Protein AF-A0A971H126-F1 (afdb_monomer_lite)

Secondary structure (DSSP, 8-state):
---HHHHHHHHHHHHHHHHHHHTT--SSPPPPTTS-EEEEEEETTT-SBPPTTS-EEEEEEETT-S--SB-GGGTS-HHHHHH-TT-------TTTSHHHHHHHS--PPS--------------------------------------TTTT--HHHHHHHHHHHHHHHHHTTS--

pLDDT: mean 75.23, std 22.09, range [29.91, 96.81]

Structure (mmCIF, N/CA/C/O backbone):
data_AF-A0A971H126-F1
#
_entry.id   AF-A0A971H126-F1
#
loop_
_atom_site.group_PDB
_atom_site.id
_atom_site.type_symbol
_atom_site.label_atom_id
_atom_site.label_alt_id
_atom_site.label_comp_id
_atom_site.label_asym_id
_atom_site.label_entity_id
_atom_site.label_seq_id
_atom_site.pdbx_PDB_ins_code
_atom_site.Cartn_x
_atom_site.Cartn_y
_atom_site.Cartn_z
_atom_site.occupancy
_atom_site.B_iso_or_equiv
_atom_site.auth_seq_id
_atom_site.auth_comp_id
_atom_site.auth_asym_id
_atom_site.auth_atom_id
_atom_site.pdbx_PDB_model_num
ATOM 1 N N . LYS A 1 1 ? -5.276 19.947 29.537 1.00 56.38 1 LYS A N 1
ATOM 2 C CA . LYS A 1 1 ? -6.437 19.275 28.896 1.00 56.38 1 LYS A CA 1
ATOM 3 C C . LYS A 1 1 ? -5.953 17.928 28.358 1.00 56.38 1 LYS A C 1
ATOM 5 O O . LYS A 1 1 ? -5.001 17.941 27.591 1.00 56.38 1 LYS A O 1
ATOM 10 N N . LYS A 1 2 ? -6.503 16.787 28.800 1.00 69.75 2 LYS A N 1
ATOM 11 C CA . LYS A 1 2 ? -6.182 15.480 28.188 1.00 69.75 2 LYS A CA 1
ATOM 12 C C . LYS A 1 2 ? -6.878 15.429 26.823 1.00 69.75 2 LYS A C 1
ATOM 14 O O . LYS A 1 2 ? -8.038 15.820 26.734 1.00 69.75 2 LYS A O 1
ATOM 19 N N . THR A 1 3 ? -6.164 15.055 25.767 1.00 83.62 3 THR A N 1
ATOM 20 C CA . THR A 1 3 ? -6.722 14.982 24.408 1.00 83.62 3 THR A CA 1
ATOM 21 C C . THR A 1 3 ? -7.767 13.867 24.324 1.00 83.62 3 THR A C 1
ATOM 23 O O . THR A 1 3 ? -7.699 12.889 25.072 1.00 83.62 3 THR A O 1
ATOM 26 N N . GLY A 1 4 ? -8.728 13.992 23.401 1.00 84.12 4 GLY A N 1
ATOM 27 C CA . GLY A 1 4 ? -9.772 12.979 23.200 1.00 84.12 4 GLY A CA 1
ATOM 28 C C . GLY A 1 4 ? -9.209 11.577 22.941 1.00 84.12 4 GLY A C 1
ATOM 29 O O . GLY A 1 4 ? -9.765 10.598 23.424 1.00 84.12 4 GLY A O 1
ATOM 30 N N . SER A 1 5 ? -8.045 11.476 22.289 1.00 86.69 5 SER A N 1
ATOM 31 C CA . SER A 1 5 ? -7.354 10.203 22.058 1.00 86.69 5 SER A CA 1
ATOM 32 C C . SER A 1 5 ? -6.887 9.524 23.350 1.00 86.69 5 SER A C 1
ATOM 34 O O . SER A 1 5 ? -7.097 8.327 23.513 1.00 86.69 5 SER A O 1
ATOM 36 N N . ILE A 1 6 ? -6.311 10.267 24.299 1.00 91.31 6 ILE A N 1
ATOM 37 C CA . ILE A 1 6 ? -5.794 9.701 25.557 1.00 91.31 6 ILE A CA 1
ATOM 38 C C . ILE A 1 6 ? -6.938 9.193 26.445 1.00 91.31 6 ILE A C 1
ATOM 40 O O . ILE A 1 6 ? -6.786 8.180 27.124 1.00 91.31 6 ILE A O 1
ATOM 44 N N . ALA A 1 7 ? -8.079 9.887 26.445 1.00 89.75 7 ALA A N 1
ATOM 45 C CA . ALA A 1 7 ? -9.235 9.505 27.253 1.00 89.75 7 ALA A CA 1
ATOM 46 C C . ALA A 1 7 ? -10.067 8.375 26.618 1.00 89.75 7 ALA A C 1
ATOM 48 O O . ALA A 1 7 ? -10.481 7.459 27.325 1.00 89.75 7 ALA A O 1
ATOM 49 N N . ALA A 1 8 ? -10.300 8.410 25.301 1.00 92.69 8 ALA A N 1
ATOM 50 C CA . ALA A 1 8 ? -11.203 7.473 24.628 1.00 92.69 8 ALA A CA 1
ATOM 51 C C . ALA A 1 8 ? -10.549 6.131 24.265 1.00 92.69 8 ALA A C 1
ATOM 53 O O . ALA A 1 8 ? -11.215 5.097 24.308 1.00 92.69 8 ALA A O 1
ATOM 54 N N . LEU A 1 9 ? -9.250 6.111 23.940 1.00 95.50 9 LEU A N 1
ATOM 55 C CA . LEU A 1 9 ? -8.552 4.893 23.519 1.00 95.50 9 LEU A CA 1
ATOM 56 C C . LEU A 1 9 ? -8.648 3.722 24.522 1.00 95.50 9 LEU A C 1
ATOM 58 O O . LEU A 1 9 ? -8.920 2.607 24.070 1.00 95.50 9 LEU A O 1
ATOM 62 N N . PRO A 1 10 ? -8.466 3.904 25.850 1.00 94.88 10 PRO A N 1
ATOM 63 C CA . PRO A 1 10 ? -8.586 2.787 26.789 1.00 94.88 10 PRO A CA 1
ATOM 64 C C . PRO A 1 10 ? -10.014 2.228 26.866 1.00 94.88 10 PRO A C 1
ATOM 66 O O . PRO A 1 10 ? -10.176 1.010 26.935 1.00 94.88 10 PRO A O 1
ATOM 69 N N . VAL A 1 11 ? -11.032 3.093 26.798 1.00 94.94 11 VAL A N 1
ATOM 70 C CA . VAL A 1 11 ? -12.452 2.694 26.814 1.00 94.94 11 VAL A CA 1
ATOM 71 C C . VAL A 1 11 ? -12.824 1.953 25.528 1.00 94.94 11 VAL A C 1
ATOM 73 O O . VAL A 1 11 ? -13.471 0.912 25.567 1.00 94.94 11 VAL A O 1
ATOM 76 N N . TRP A 1 12 ? -12.365 2.440 24.375 1.00 95.44 12 TRP A N 1
ATOM 77 C CA . TRP A 1 12 ? -12.592 1.769 23.096 1.00 95.44 12 TRP A CA 1
ATOM 78 C C . TRP A 1 12 ? -11.901 0.404 23.040 1.00 95.44 12 TRP A C 1
ATOM 80 O O . TRP A 1 12 ? -12.500 -0.589 22.626 1.00 95.44 12 TRP A O 1
ATOM 90 N N . LYS A 1 13 ? -10.650 0.324 23.512 1.00 95.81 13 LYS A N 1
ATOM 91 C CA . LYS A 1 13 ? -9.897 -0.932 23.553 1.00 95.81 13 LYS A CA 1
ATOM 92 C C . LYS A 1 13 ? -10.614 -1.982 24.398 1.00 95.81 13 LYS A C 1
ATOM 94 O O . LYS A 1 13 ? -10.688 -3.127 23.953 1.00 95.81 13 LYS A O 1
ATOM 99 N N . SER A 1 14 ? -11.119 -1.631 25.585 1.00 96.50 14 SER A N 1
ATOM 100 C CA . SER A 1 14 ? -11.819 -2.591 26.450 1.00 96.50 14 SER A CA 1
ATOM 101 C C . SER A 1 14 ? -13.101 -3.105 25.795 1.00 96.50 14 SER A C 1
ATOM 103 O O . SER A 1 14 ? -13.310 -4.316 25.755 1.00 96.50 14 SER A O 1
ATOM 105 N N . PHE A 1 15 ? -13.888 -2.209 25.197 1.00 96.38 15 PHE A N 1
ATOM 106 C CA . PHE A 1 15 ? -15.111 -2.547 24.475 1.00 96.38 15 PHE A CA 1
ATOM 107 C C . PHE A 1 15 ? -14.858 -3.487 23.289 1.00 96.38 15 PHE A C 1
ATOM 109 O O . PHE A 1 15 ? -15.424 -4.577 23.236 1.00 96.38 15 PHE A O 1
ATOM 116 N N . VAL A 1 16 ? -13.966 -3.113 22.365 1.00 95.69 16 VAL A N 1
ATOM 117 C CA . VAL A 1 16 ? -13.677 -3.928 21.172 1.00 95.69 16 VAL A CA 1
ATOM 118 C C . VAL A 1 16 ? -13.045 -5.263 21.562 1.00 95.69 16 VAL A C 1
ATOM 120 O O . VAL A 1 16 ? -13.405 -6.295 21.005 1.00 95.69 16 VAL A O 1
ATOM 123 N N . SER A 1 17 ? -12.147 -5.279 22.553 1.00 95.00 17 SER A N 1
ATOM 124 C CA . SER A 1 17 ? -11.530 -6.529 23.022 1.00 95.00 17 SER A CA 1
ATOM 125 C C . SER A 1 17 ? -12.554 -7.488 23.628 1.00 95.00 17 SER A C 1
ATOM 127 O O . SER A 1 17 ? -12.422 -8.699 23.460 1.00 95.00 17 SER A O 1
ATOM 129 N N . TYR A 1 18 ? -13.554 -6.963 24.339 1.00 95.50 18 TYR A N 1
ATOM 130 C CA . TYR A 1 18 ? -14.666 -7.759 24.850 1.00 95.50 18 TYR A CA 1
ATOM 131 C C . TYR A 1 18 ? -15.531 -8.287 23.697 1.00 95.50 18 TYR A C 1
ATOM 133 O O . TYR A 1 18 ? -15.731 -9.494 23.587 1.00 95.50 18 TYR A O 1
ATOM 141 N N . ALA A 1 19 ? -15.937 -7.413 22.771 1.00 94.88 19 ALA A N 1
ATOM 142 C CA . ALA A 1 19 ? -16.765 -7.781 21.624 1.00 94.88 19 ALA A CA 1
ATOM 143 C C . ALA A 1 19 ? -16.119 -8.859 20.736 1.00 94.88 19 ALA A C 1
ATO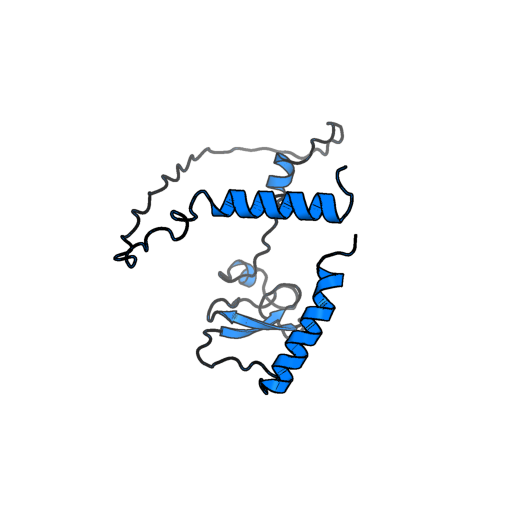M 145 O O . ALA A 1 19 ? -16.776 -9.833 20.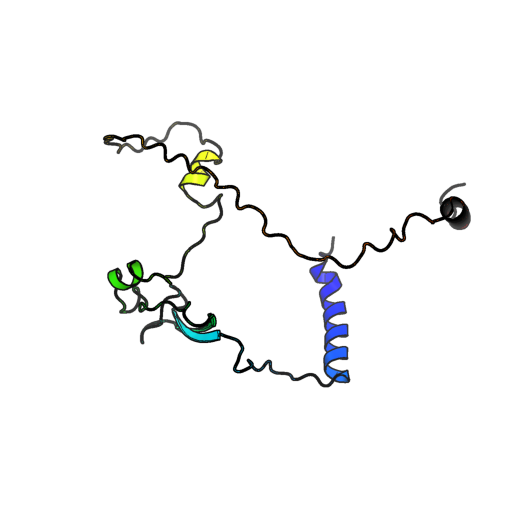382 1.00 94.88 19 ALA A O 1
ATOM 146 N N . VAL A 1 20 ? -14.826 -8.735 20.415 1.00 94.44 20 VAL A N 1
ATOM 147 C CA . VAL A 1 20 ? -14.096 -9.717 19.590 1.00 94.44 20 VAL A CA 1
ATOM 148 C C . VAL A 1 20 ? -14.066 -11.100 20.251 1.00 94.44 20 VAL A C 1
ATOM 150 O O . VAL A 1 20 ? -14.180 -12.106 19.550 1.00 94.44 20 VAL A O 1
ATOM 153 N N . LYS A 1 21 ? -13.941 -11.162 21.586 1.00 93.19 21 LYS A N 1
ATOM 154 C CA . LYS A 1 21 ? -13.942 -12.423 22.345 1.00 93.19 21 LYS A CA 1
ATOM 155 C C . LYS A 1 21 ? -15.317 -13.084 22.357 1.00 93.19 21 LYS A C 1
ATOM 157 O O . LYS A 1 21 ? -15.408 -14.268 22.048 1.00 93.19 21 LYS A O 1
ATOM 162 N N . GLU A 1 22 ? -16.362 -12.327 22.683 1.00 96.19 22 GLU A N 1
ATOM 163 C CA . GLU A 1 22 ? -17.731 -12.854 22.771 1.00 96.19 22 GLU A CA 1
ATOM 164 C C . GLU A 1 22 ? -18.269 -13.289 21.401 1.00 96.19 22 GLU A C 1
ATOM 166 O O . GLU A 1 22 ? -18.860 -14.358 21.265 1.00 96.19 22 GLU A O 1
ATOM 171 N N . LEU A 1 23 ? -18.000 -12.499 20.357 1.00 93.56 23 LEU A N 1
ATOM 172 C CA . LEU A 1 23 ? -18.479 -12.758 18.995 1.00 93.56 23 LEU A CA 1
ATOM 173 C C . LEU A 1 23 ? -17.602 -13.749 18.212 1.00 93.56 23 LEU A C 1
ATOM 175 O O . LEU A 1 23 ? -17.942 -14.082 17.079 1.00 93.56 23 LEU A O 1
ATOM 179 N N . LYS A 1 24 ? -16.482 -14.215 18.789 1.00 92.69 24 LYS A N 1
ATOM 180 C CA . LYS A 1 24 ? -15.528 -15.156 18.166 1.00 92.69 24 LYS A CA 1
ATOM 181 C C . LYS A 1 24 ? -15.142 -14.750 16.737 1.00 92.69 24 LYS A C 1
ATOM 183 O O . LYS A 1 24 ? -15.125 -15.573 15.822 1.00 92.69 24 LYS A O 1
ATOM 188 N N . LEU A 1 25 ? -14.863 -13.461 16.549 1.00 89.50 25 LEU A N 1
ATOM 189 C CA . LEU A 1 25 ? -14.549 -12.913 15.232 1.00 89.50 25 LEU A CA 1
ATOM 190 C C . LEU A 1 25 ? -13.205 -13.455 14.717 1.00 89.50 25 LEU A C 1
ATOM 192 O O . LEU A 1 25 ? -12.298 -13.715 15.516 1.00 89.50 25 LEU A O 1
ATOM 196 N N . PRO A 1 26 ? -13.047 -13.609 13.390 1.00 88.81 26 PRO A N 1
ATOM 197 C CA . PRO A 1 26 ? -11.786 -14.038 12.808 1.00 88.81 26 PRO A CA 1
ATOM 198 C C . PRO A 1 26 ? -10.672 -13.037 13.133 1.00 88.81 26 PRO A C 1
ATOM 200 O O . PRO A 1 26 ? -10.853 -11.822 13.082 1.00 88.81 26 PRO A O 1
ATOM 203 N N . THR A 1 27 ? -9.492 -13.563 13.457 1.00 86.81 27 THR A N 1
ATOM 204 C CA . THR A 1 27 ? -8.302 -12.764 13.789 1.00 86.81 27 THR A CA 1
ATOM 205 C C . THR A 1 27 ? -7.569 -12.246 12.558 1.00 86.81 27 THR A C 1
ATOM 207 O O . THR A 1 27 ? -6.701 -11.383 12.673 1.00 86.81 27 THR A O 1
ATOM 210 N N . THR A 1 28 ? -7.903 -12.778 11.383 1.00 88.31 28 THR A N 1
ATOM 211 C CA . THR A 1 28 ? -7.300 -12.402 10.109 1.00 88.31 28 THR A CA 1
ATOM 212 C C . THR A 1 28 ? -8.383 -11.953 9.149 1.00 88.31 28 THR A C 1
ATOM 214 O O . THR A 1 28 ? -9.460 -12.540 9.065 1.00 88.31 28 THR A O 1
ATOM 217 N N . PHE A 1 29 ? -8.087 -10.876 8.434 1.00 88.38 29 PHE A N 1
ATOM 218 C CA . PHE A 1 29 ? -8.910 -10.423 7.332 1.00 88.38 29 PHE A CA 1
ATOM 219 C C . PHE A 1 29 ? -8.443 -11.130 6.060 1.00 88.38 29 PHE A C 1
ATOM 221 O O . PHE A 1 29 ? -7.288 -10.986 5.656 1.00 88.38 29 PHE A O 1
ATOM 228 N N . THR A 1 30 ? -9.330 -11.906 5.445 1.00 88.12 30 THR A N 1
ATOM 229 C CA . THR A 1 30 ? -9.086 -12.553 4.154 1.00 88.12 30 THR A CA 1
ATOM 230 C C . THR A 1 30 ? -9.686 -11.707 3.043 1.00 88.12 30 THR A C 1
ATOM 232 O O . THR A 1 30 ? -10.866 -11.364 3.102 1.00 88.12 30 THR A O 1
ATOM 235 N N . LEU A 1 31 ? -8.889 -11.392 2.022 1.00 85.62 31 LEU A N 1
ATOM 236 C CA . LEU A 1 31 ? -9.385 -10.689 0.843 1.00 85.62 31 LEU A CA 1
ATOM 237 C C . LEU A 1 31 ? -10.322 -11.609 0.056 1.00 85.62 31 LEU A C 1
ATOM 239 O O . LEU A 1 31 ? -9.915 -12.727 -0.274 1.00 85.62 31 LEU A O 1
ATOM 243 N N . PRO A 1 32 ? -11.551 -11.168 -0.247 1.00 88.00 32 PRO A N 1
ATOM 244 C CA . PRO A 1 32 ? -12.436 -11.951 -1.085 1.00 88.00 32 PRO A CA 1
ATOM 245 C C . PRO A 1 32 ? -11.920 -11.936 -2.542 1.00 88.00 32 PRO A C 1
ATOM 247 O O . PRO A 1 32 ? -11.278 -10.969 -2.962 1.00 88.00 32 PRO A O 1
ATOM 250 N N . PRO A 1 33 ? -12.132 -13.016 -3.315 1.00 82.31 33 PRO A N 1
ATOM 251 C CA . PRO A 1 33 ? -11.547 -13.169 -4.653 1.00 82.31 33 PRO A CA 1
ATOM 252 C C . PRO A 1 33 ? -12.094 -12.162 -5.678 1.00 82.31 33 PRO A C 1
ATOM 254 O O . PRO A 1 33 ? -11.450 -11.893 -6.687 1.00 82.31 33 PRO A O 1
ATOM 257 N N . ASP A 1 34 ? -13.262 -11.588 -5.411 1.00 87.25 34 ASP A N 1
ATOM 258 C CA . ASP A 1 34 ? -13.957 -10.570 -6.199 1.00 87.25 34 ASP A CA 1
ATOM 259 C C . ASP A 1 34 ? -13.674 -9.136 -5.717 1.00 87.25 34 ASP A C 1
ATOM 261 O O . ASP A 1 34 ? -14.316 -8.191 -6.170 1.00 87.25 34 ASP A O 1
ATOM 265 N N . ALA A 1 35 ? -12.682 -8.938 -4.839 1.00 87.38 35 ALA A N 1
ATOM 266 C CA . ALA A 1 35 ? -12.329 -7.623 -4.298 1.00 87.38 35 ALA A CA 1
ATOM 267 C C . ALA A 1 35 ? -11.841 -6.606 -5.350 1.00 87.38 35 ALA A C 1
ATOM 269 O O . ALA A 1 35 ? -11.654 -5.438 -5.014 1.00 87.38 35 ALA A O 1
ATOM 270 N N . GLY A 1 36 ? -11.594 -7.027 -6.597 1.00 91.12 36 GLY A N 1
ATOM 271 C CA . GLY A 1 36 ? -11.142 -6.139 -7.673 1.00 91.12 36 GLY A CA 1
ATOM 272 C C . GLY A 1 36 ? -9.771 -5.510 -7.410 1.00 91.12 36 GLY A C 1
ATOM 273 O O . GLY A 1 36 ? -9.471 -4.439 -7.938 1.00 91.12 36 GLY A O 1
ATOM 274 N N . VAL A 1 37 ? -8.944 -6.159 -6.585 1.00 93.81 37 VAL A N 1
ATOM 275 C CA . VAL A 1 37 ? -7.592 -5.710 -6.239 1.00 93.81 37 VAL A CA 1
ATOM 276 C C . VAL A 1 37 ? -6.543 -6.735 -6.648 1.00 93.81 37 VAL A C 1
ATOM 278 O O . VAL A 1 37 ? -6.776 -7.941 -6.606 1.00 93.81 37 VAL A O 1
ATOM 281 N N . GLU A 1 38 ? -5.361 -6.248 -6.997 1.00 92.50 38 GLU A N 1
ATOM 282 C CA . GLU A 1 38 ? -4.178 -7.040 -7.301 1.00 92.50 38 GLU A CA 1
ATOM 283 C C . GLU A 1 38 ? -3.055 -6.759 -6.297 1.00 92.50 38 GLU A C 1
ATOM 285 O O . GLU A 1 38 ? -2.861 -5.631 -5.837 1.00 92.50 38 GLU A O 1
ATOM 290 N N . SER A 1 39 ? -2.303 -7.802 -5.941 1.00 92.94 39 SER A N 1
ATOM 291 C CA . SER A 1 39 ? -1.123 -7.677 -5.087 1.00 92.94 39 SER A CA 1
ATOM 292 C C . SER A 1 39 ? 0.108 -7.372 -5.932 1.00 92.94 39 SER A C 1
ATOM 294 O O . SER A 1 39 ? 0.537 -8.209 -6.729 1.00 92.94 39 SER A O 1
ATOM 296 N N . VAL A 1 40 ? 0.712 -6.208 -5.719 1.00 95.38 40 VAL A N 1
ATOM 297 C CA . VAL A 1 40 ? 1.828 -5.720 -6.533 1.00 95.38 40 VAL A CA 1
ATOM 298 C C . VAL A 1 40 ? 3.029 -5.415 -5.655 1.00 95.38 40 VAL A C 1
ATOM 300 O O . VAL A 1 40 ? 2.918 -4.804 -4.589 1.00 95.38 40 VAL A O 1
ATOM 303 N N . ARG A 1 41 ? 4.208 -5.846 -6.111 1.00 96.75 41 ARG A N 1
ATOM 304 C CA . ARG A 1 41 ? 5.479 -5.588 -5.435 1.00 96.75 41 ARG A CA 1
ATOM 305 C C . ARG A 1 41 ? 6.071 -4.270 -5.934 1.00 96.75 41 ARG A C 1
ATOM 307 O O . ARG A 1 41 ? 6.601 -4.199 -7.041 1.00 96.75 41 ARG A O 1
ATOM 314 N N . VAL A 1 42 ? 6.025 -3.244 -5.094 1.00 96.50 42 VAL A N 1
ATOM 315 C CA . VAL A 1 42 ? 6.449 -1.876 -5.422 1.00 96.50 42 VAL A CA 1
ATOM 316 C C . VAL A 1 42 ? 7.693 -1.453 -4.647 1.00 96.50 42 VAL A C 1
ATOM 318 O O . VAL A 1 42 ? 7.999 -1.974 -3.570 1.00 96.50 42 VAL A O 1
ATOM 321 N N . CYS A 1 43 ? 8.444 -0.501 -5.191 1.00 96.44 43 CYS A N 1
ATOM 322 C CA . CYS A 1 43 ? 9.571 0.121 -4.509 1.00 96.44 43 CYS A CA 1
ATOM 323 C C . CYS A 1 43 ? 9.062 1.080 -3.427 1.00 96.44 43 CYS A C 1
ATOM 325 O O . CYS A 1 43 ? 8.313 2.007 -3.725 1.00 96.44 43 CYS A O 1
ATOM 327 N N . LYS A 1 44 ? 9.537 0.934 -2.184 1.00 95.00 44 LYS A N 1
ATOM 328 C CA . LYS A 1 44 ? 9.139 1.799 -1.056 1.00 95.00 44 LYS A CA 1
ATOM 329 C C . LYS A 1 44 ? 9.440 3.283 -1.275 1.00 95.00 44 LYS A C 1
ATOM 331 O O . LYS A 1 44 ? 8.806 4.123 -0.653 1.00 95.00 44 LYS A O 1
ATOM 336 N N . LYS A 1 45 ? 10.442 3.595 -2.103 1.00 93.38 45 LYS A N 1
ATOM 337 C CA . LYS A 1 45 ? 10.885 4.974 -2.340 1.00 93.38 45 LYS A CA 1
ATOM 338 C C . LYS A 1 45 ? 10.131 5.651 -3.477 1.00 93.38 45 LYS A C 1
ATOM 340 O O . LYS A 1 45 ? 9.846 6.834 -3.381 1.00 93.38 45 LYS A O 1
ATOM 345 N N . THR A 1 46 ? 9.862 4.920 -4.556 1.00 93.44 46 THR A N 1
ATOM 346 C CA . THR A 1 46 ? 9.362 5.515 -5.802 1.00 93.44 46 THR A CA 1
ATOM 347 C C . THR A 1 46 ? 7.932 5.120 -6.136 1.00 93.44 46 THR A C 1
ATOM 349 O O . THR A 1 46 ? 7.340 5.776 -6.975 1.00 93.44 46 THR A O 1
ATOM 352 N N . GLY A 1 47 ? 7.378 4.061 -5.539 1.00 93.75 47 GLY A N 1
ATOM 353 C CA . GLY A 1 47 ? 6.027 3.567 -5.834 1.00 93.75 47 GLY A CA 1
ATOM 354 C C . GLY A 1 47 ? 5.890 2.750 -7.127 1.00 93.75 47 GLY A C 1
ATOM 355 O O . GLY A 1 47 ? 4.883 2.077 -7.301 1.00 93.75 47 GLY A O 1
ATOM 356 N N . PHE A 1 48 ? 6.901 2.744 -8.002 1.00 96.06 48 PHE A N 1
ATOM 357 C CA . PHE A 1 48 ? 6.940 1.916 -9.217 1.00 96.06 48 PHE A CA 1
ATOM 358 C C . PHE A 1 48 ? 7.181 0.432 -8.908 1.00 96.06 48 PHE A C 1
ATOM 360 O O . PHE A 1 48 ? 7.600 0.085 -7.797 1.00 96.06 48 PHE A O 1
ATOM 367 N N . ILE A 1 49 ? 7.014 -0.443 -9.907 1.00 96.44 49 ILE A N 1
ATOM 368 C CA . ILE A 1 49 ? 7.301 -1.879 -9.778 1.00 96.44 49 ILE A CA 1
ATOM 369 C C . ILE A 1 49 ? 8.741 -2.096 -9.308 1.00 96.44 49 ILE A C 1
ATOM 371 O O . ILE A 1 49 ? 9.700 -1.549 -9.862 1.00 96.44 49 ILE A O 1
ATOM 375 N N . ALA A 1 50 ? 8.905 -2.888 -8.251 1.00 96.81 50 ALA A N 1
ATOM 376 C CA . ALA A 1 50 ? 10.208 -3.137 -7.656 1.00 96.81 50 ALA A CA 1
ATOM 377 C C . ALA A 1 50 ? 11.085 -4.004 -8.572 1.00 96.81 50 ALA A C 1
ATOM 379 O O . ALA A 1 50 ? 10.711 -5.114 -8.944 1.00 96.81 50 ALA A O 1
ATOM 380 N N . SER A 1 51 ? 12.295 -3.529 -8.860 1.00 93.19 51 SER A N 1
ATOM 381 C CA . SER A 1 51 ? 13.379 -4.356 -9.397 1.00 93.19 51 SER A CA 1
ATOM 382 C C . SER A 1 51 ? 14.023 -5.216 -8.297 1.00 93.19 51 SER A C 1
ATOM 384 O O . SER A 1 51 ? 13.732 -5.064 -7.108 1.00 93.19 51 SER A O 1
ATOM 386 N N . THR A 1 52 ? 14.941 -6.106 -8.678 1.00 90.44 52 THR A N 1
ATOM 387 C CA . THR A 1 52 ? 15.654 -7.008 -7.753 1.00 90.44 52 THR A CA 1
ATOM 388 C C . THR A 1 52 ? 16.459 -6.276 -6.677 1.00 90.44 52 THR A C 1
ATOM 390 O O . THR A 1 52 ? 16.565 -6.773 -5.559 1.00 90.44 52 THR A O 1
ATOM 393 N N . SER A 1 53 ? 16.979 -5.086 -6.979 1.00 89.75 53 SER A N 1
ATOM 394 C CA . SER A 1 53 ? 17.759 -4.247 -6.061 1.00 89.75 53 SER A CA 1
ATOM 395 C C . SER A 1 53 ? 16.915 -3.227 -5.282 1.00 89.75 53 SER A C 1
ATOM 397 O O . SER A 1 53 ? 17.458 -2.457 -4.489 1.00 89.75 53 SER A O 1
ATOM 399 N N . CYS A 1 54 ? 15.588 -3.199 -5.466 1.00 94.06 54 CYS A N 1
ATOM 400 C CA . CYS A 1 54 ? 14.723 -2.278 -4.732 1.00 94.06 54 CYS A CA 1
ATOM 401 C C . CYS A 1 54 ? 14.492 -2.714 -3.278 1.00 94.06 54 CYS A C 1
ATOM 403 O O . CYS A 1 54 ? 14.179 -3.882 -3.023 1.00 94.06 54 CYS A O 1
ATOM 405 N N . PRO A 1 55 ? 14.422 -1.756 -2.333 1.00 94.94 55 PRO A N 1
ATOM 406 C CA . PRO A 1 55 ? 13.701 -1.980 -1.089 1.00 94.94 55 PRO A CA 1
ATOM 407 C C . PRO A 1 55 ? 12.204 -2.099 -1.406 1.00 94.94 55 PRO A C 1
ATOM 409 O O . PRO A 1 55 ? 11.509 -1.101 -1.608 1.00 94.94 55 PRO A O 1
ATOM 412 N N . ALA A 1 56 ? 11.721 -3.334 -1.507 1.00 96.06 56 ALA A N 1
ATOM 413 C CA . ALA A 1 56 ? 10.379 -3.633 -1.982 1.00 96.06 56 ALA A CA 1
ATOM 414 C C . ALA A 1 56 ? 9.356 -3.782 -0.847 1.00 96.06 56 ALA A C 1
ATOM 416 O O . ALA A 1 56 ? 9.695 -4.167 0.275 1.00 96.06 56 ALA A O 1
ATOM 417 N N . THR A 1 57 ? 8.093 -3.515 -1.157 1.00 96.31 57 THR A N 1
ATOM 418 C CA . THR A 1 57 ? 6.935 -3.839 -0.321 1.00 96.31 57 THR A CA 1
ATOM 419 C C . THR A 1 57 ? 5.792 -4.320 -1.203 1.00 96.31 57 THR A C 1
ATOM 421 O O . THR A 1 57 ? 5.703 -3.922 -2.362 1.00 96.31 57 THR A O 1
ATOM 424 N N . THR A 1 58 ? 4.929 -5.178 -0.671 1.00 96.06 58 THR A N 1
ATOM 425 C CA . THR A 1 58 ? 3.714 -5.602 -1.372 1.00 96.06 58 THR A CA 1
ATOM 426 C C . THR A 1 58 ? 2.568 -4.699 -0.948 1.00 96.06 58 THR A C 1
ATOM 428 O O . THR A 1 58 ? 2.367 -4.493 0.250 1.00 96.06 58 THR A O 1
ATOM 431 N N . ILE A 1 59 ? 1.844 -4.153 -1.917 1.00 94.44 59 ILE A N 1
ATOM 432 C CA . ILE A 1 59 ? 0.622 -3.376 -1.696 1.00 94.44 59 ILE A CA 1
ATOM 433 C C . ILE A 1 59 ? -0.516 -3.958 -2.526 1.00 94.44 59 ILE A C 1
ATOM 435 O O . ILE A 1 59 ? -0.281 -4.692 -3.484 1.00 94.44 59 ILE A O 1
ATOM 439 N N . LEU A 1 60 ? -1.744 -3.632 -2.136 1.00 94.31 60 LEU A N 1
ATOM 440 C CA . LEU A 1 60 ? -2.941 -3.952 -2.900 1.00 94.31 60 LEU A CA 1
ATOM 441 C C . LEU A 1 60 ? -3.354 -2.707 -3.672 1.00 94.31 60 LEU A C 1
ATOM 443 O O . LEU A 1 60 ? -3.489 -1.635 -3.078 1.00 94.31 60 LEU A O 1
ATOM 447 N N . LEU A 1 61 ? -3.534 -2.854 -4.976 1.00 93.50 61 LEU A N 1
ATOM 448 C CA . LEU A 1 61 ? -3.999 -1.796 -5.866 1.00 93.50 61 LEU A CA 1
ATOM 449 C C . LEU A 1 61 ? -5.262 -2.267 -6.583 1.00 93.50 61 LEU A C 1
ATOM 451 O O . LEU A 1 61 ? -5.415 -3.471 -6.781 1.00 93.50 61 LEU A O 1
ATOM 455 N N . PRO A 1 62 ? -6.169 -1.364 -6.983 1.00 93.75 62 PRO A N 1
ATOM 456 C CA . PRO A 1 62 ? -7.247 -1.727 -7.891 1.00 93.75 62 PRO A CA 1
ATOM 457 C C . PRO A 1 62 ? -6.678 -2.347 -9.169 1.00 93.75 62 PRO A C 1
ATOM 459 O O . PRO A 1 62 ? -5.652 -1.887 -9.677 1.00 93.75 62 PRO A O 1
ATOM 462 N N . MET A 1 63 ? -7.337 -3.383 -9.683 1.00 91.94 63 MET A N 1
ATOM 463 C CA . MET A 1 63 ? -6.880 -4.081 -10.886 1.00 91.94 63 MET A CA 1
ATOM 464 C C . MET A 1 63 ? -6.644 -3.105 -12.044 1.00 91.94 63 MET A C 1
ATOM 466 O O . MET A 1 63 ? -7.526 -2.320 -12.396 1.00 91.94 63 MET A O 1
ATOM 470 N N . GLY A 1 64 ? -5.453 -3.162 -12.645 1.00 92.00 64 GLY A N 1
ATOM 471 C CA . GLY A 1 64 ? -5.098 -2.334 -13.799 1.00 92.00 64 GLY A CA 1
ATOM 472 C C . GLY A 1 64 ? -4.702 -0.895 -13.455 1.00 92.00 64 GLY A C 1
ATOM 473 O O . GLY A 1 64 ? -4.430 -0.116 -14.368 1.00 92.00 64 GLY A O 1
ATOM 474 N N . GLN A 1 65 ? -4.639 -0.537 -12.168 1.00 93.25 65 GLN A N 1
ATOM 475 C CA . GLN A 1 65 ? -4.073 0.738 -11.707 1.00 93.25 65 GLN A CA 1
ATOM 476 C C . GLN A 1 65 ? -2.613 0.625 -11.265 1.00 93.25 65 GLN A C 1
ATOM 478 O O . GLN A 1 65 ? -2.004 1.630 -10.899 1.00 93.25 65 GLN A O 1
ATOM 483 N N . ALA A 1 66 ? -2.028 -0.573 -11.291 1.00 94.69 66 ALA A N 1
ATOM 484 C CA . ALA A 1 66 ? -0.608 -0.719 -11.037 1.00 94.69 66 ALA A CA 1
ATOM 485 C C . ALA A 1 66 ? 0.237 0.041 -12.077 1.00 94.69 66 ALA A C 1
ATOM 487 O O . ALA A 1 66 ? -0.108 0.049 -13.266 1.00 94.69 66 ALA A O 1
ATOM 488 N N . PRO A 1 67 ? 1.366 0.642 -11.653 1.00 95.25 67 PRO A N 1
ATOM 489 C CA . PRO A 1 67 ? 2.385 1.106 -12.580 1.00 95.25 67 PRO A CA 1
ATOM 490 C C . PRO A 1 67 ? 2.868 -0.060 -13.440 1.00 95.25 67 PRO A C 1
ATOM 492 O O . PRO A 1 67 ? 3.055 -1.176 -12.951 1.00 95.25 67 PRO A O 1
ATOM 495 N N . THR A 1 68 ? 3.109 0.203 -14.713 1.00 95.38 68 THR A N 1
ATOM 496 C CA . THR A 1 68 ? 3.683 -0.778 -15.643 1.00 95.38 68 THR A CA 1
ATOM 497 C C . THR A 1 68 ? 5.206 -0.677 -15.696 1.00 95.38 68 THR A C 1
ATOM 499 O O . THR A 1 68 ? 5.896 -1.660 -15.977 1.00 95.38 68 THR A O 1
ATOM 502 N N . ALA A 1 69 ? 5.759 0.495 -15.381 1.00 95.69 69 ALA A N 1
ATOM 503 C CA . ALA A 1 69 ? 7.187 0.738 -15.409 1.00 95.69 69 ALA A CA 1
ATOM 504 C C . ALA A 1 69 ? 7.898 0.214 -14.153 1.00 95.69 69 ALA A C 1
ATOM 506 O O . ALA A 1 69 ? 7.428 0.316 -13.014 1.00 95.69 69 ALA A O 1
ATOM 507 N N . MET A 1 70 ? 9.108 -0.304 -14.366 1.00 96.06 70 MET A N 1
ATOM 508 C CA . MET A 1 70 ? 10.020 -0.665 -13.285 1.00 96.06 70 MET A CA 1
ATOM 509 C C . MET A 1 70 ? 10.640 0.575 -12.642 1.00 96.06 70 MET A C 1
ATOM 511 O O . MET A 1 70 ? 10.886 1.586 -13.299 1.00 96.06 70 MET A O 1
ATOM 515 N N . CYS A 1 71 ? 10.966 0.464 -11.355 1.00 95.81 71 CYS A N 1
ATOM 516 C CA . CYS A 1 71 ? 11.533 1.544 -10.562 1.00 95.81 71 CYS A CA 1
ATOM 517 C C . CYS A 1 71 ? 12.797 2.146 -11.205 1.00 95.81 71 CYS A C 1
ATOM 519 O O . CYS A 1 71 ? 13.841 1.484 -11.230 1.00 95.81 71 CYS A O 1
ATOM 521 N N . PRO A 1 72 ? 12.771 3.430 -11.611 1.00 94.62 72 PRO A N 1
ATOM 522 C CA . PRO A 1 72 ? 13.884 4.055 -12.324 1.00 94.62 72 PRO A CA 1
ATOM 523 C C . PRO A 1 72 ? 15.147 4.216 -11.466 1.00 94.62 72 PRO A C 1
ATOM 525 O O . PRO A 1 72 ? 16.245 4.303 -11.996 1.00 94.62 72 PRO A O 1
ATOM 528 N N . TRP A 1 73 ? 15.020 4.230 -10.135 1.00 93.62 73 TRP A N 1
ATOM 529 C CA . TRP A 1 73 ? 16.159 4.447 -9.230 1.00 93.62 73 TRP A CA 1
ATOM 530 C C . TRP A 1 73 ? 17.014 3.206 -8.973 1.00 93.62 73 TRP A C 1
ATOM 532 O O . TRP A 1 73 ? 18.117 3.326 -8.454 1.00 93.62 73 TRP A O 1
ATOM 542 N N . HIS A 1 74 ? 16.515 2.014 -9.298 1.00 94.12 74 HIS A N 1
ATOM 543 C CA . HIS A 1 74 ? 17.185 0.761 -8.943 1.00 94.12 74 HIS A CA 1
ATOM 544 C C . HIS A 1 74 ? 17.210 -0.209 -10.136 1.00 94.12 74 HIS A C 1
ATOM 546 O O . HIS A 1 74 ? 17.011 -1.407 -9.978 1.00 94.12 74 HIS A O 1
ATOM 552 N N . GLY A 1 75 ? 17.434 0.293 -11.351 1.00 87.56 75 GLY A N 1
ATOM 553 C CA . GLY A 1 75 ? 17.599 -0.550 -12.547 1.00 87.56 75 GLY A CA 1
ATOM 554 C C . GLY A 1 75 ? 16.413 -0.574 -13.513 1.00 87.56 75 GLY A C 1
ATOM 555 O O . GLY A 1 75 ? 16.437 -1.336 -14.472 1.00 87.56 75 GLY A O 1
ATOM 556 N N . GLY A 1 76 ? 15.389 0.249 -13.288 1.00 92.19 76 GLY A N 1
ATOM 557 C CA . GLY A 1 76 ? 14.387 0.584 -14.302 1.0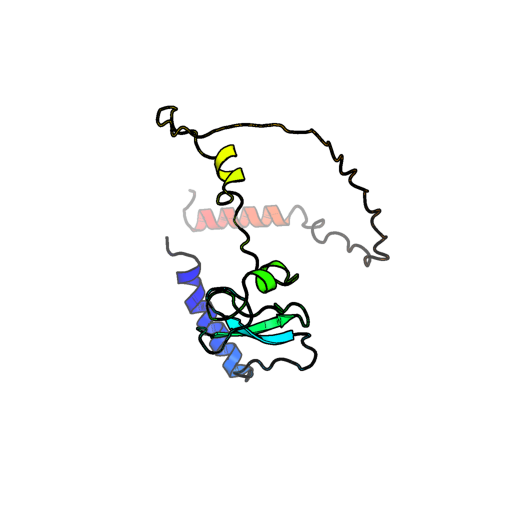0 92.19 76 GLY A CA 1
ATOM 558 C C . GLY A 1 76 ? 14.826 1.748 -15.196 1.00 92.19 76 GLY A C 1
ATOM 559 O O . GLY A 1 76 ? 15.866 2.368 -14.981 1.00 92.19 76 GLY A O 1
ATOM 560 N N . SER A 1 77 ? 13.997 2.080 -16.188 1.00 93.94 77 SER A N 1
ATOM 561 C CA . SER A 1 77 ? 14.237 3.196 -17.110 1.00 93.94 77 SER A CA 1
ATOM 562 C C . SER A 1 77 ? 13.439 4.436 -16.709 1.00 93.94 77 SER A C 1
ATOM 564 O O . SER A 1 77 ? 12.224 4.370 -16.525 1.00 93.94 77 SER A O 1
ATOM 566 N N . VAL A 1 78 ? 14.109 5.592 -16.649 1.00 93.62 78 VAL A N 1
ATOM 567 C CA . VAL A 1 78 ? 13.459 6.897 -16.427 1.00 93.62 78 VAL A CA 1
ATOM 568 C C . VAL A 1 78 ? 12.491 7.236 -17.565 1.00 93.62 78 VAL A C 1
ATOM 570 O O . VAL A 1 78 ? 11.441 7.823 -17.321 1.00 93.62 78 VA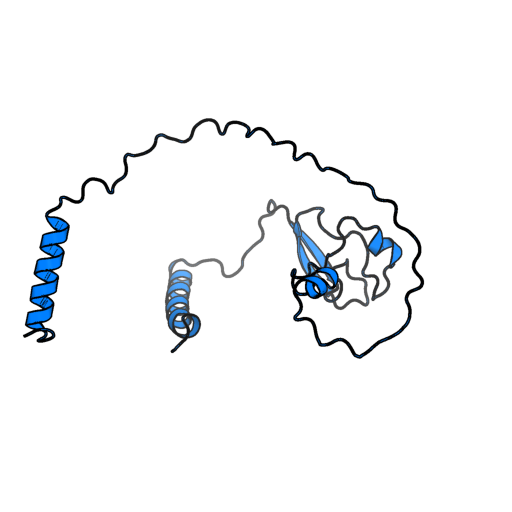L A O 1
ATOM 573 N N . ALA A 1 79 ? 12.813 6.848 -18.802 1.00 94.69 79 ALA A N 1
ATOM 574 C CA . ALA A 1 79 ? 11.939 7.084 -19.948 1.00 94.69 79 ALA A CA 1
ATOM 575 C C . ALA A 1 79 ? 10.644 6.267 -19.836 1.00 94.69 79 ALA A C 1
ATOM 577 O O . ALA A 1 79 ? 9.562 6.819 -20.007 1.00 94.69 79 ALA A O 1
ATOM 578 N N . ALA A 1 80 ? 10.749 4.986 -19.465 1.00 93.81 80 ALA A N 1
ATOM 579 C CA . ALA A 1 80 ? 9.577 4.141 -19.236 1.00 93.81 80 ALA A CA 1
ATOM 580 C C . ALA A 1 80 ? 8.712 4.684 -18.089 1.00 93.81 80 ALA A C 1
ATOM 582 O O . ALA A 1 80 ? 7.502 4.791 -18.233 1.00 93.81 80 ALA A O 1
ATOM 583 N N . ALA A 1 81 ? 9.341 5.112 -16.990 1.00 93.44 81 ALA A N 1
ATOM 584 C CA . ALA A 1 81 ? 8.645 5.695 -15.846 1.00 93.44 81 ALA A CA 1
ATOM 585 C C . ALA A 1 81 ? 7.864 6.978 -16.187 1.00 93.44 81 ALA A C 1
ATOM 587 O O . ALA A 1 81 ? 6.832 7.237 -15.581 1.00 93.44 81 ALA A O 1
ATOM 588 N N . ARG A 1 82 ? 8.337 7.780 -17.151 1.00 92.12 82 ARG A N 1
ATOM 589 C CA . ARG A 1 82 ? 7.644 8.998 -17.612 1.00 92.12 82 ARG A CA 1
ATOM 590 C C . ARG A 1 82 ? 6.485 8.723 -18.564 1.00 92.12 82 ARG A C 1
ATOM 592 O O . ARG A 1 82 ? 5.565 9.527 -18.630 1.00 92.12 82 ARG A O 1
ATOM 599 N N . LEU A 1 83 ? 6.572 7.642 -19.333 1.00 95.06 83 LEU A N 1
ATOM 600 C CA . LEU A 1 83 ? 5.536 7.239 -20.285 1.00 95.06 83 LEU A CA 1
ATOM 601 C C . LEU A 1 83 ? 4.425 6.413 -19.626 1.00 95.06 83 LEU A C 1
ATOM 603 O O . LEU A 1 83 ? 3.394 6.173 -20.249 1.00 95.06 83 LEU A O 1
ATOM 607 N N . ASP A 1 84 ? 4.635 5.973 -18.387 1.00 94.81 84 ASP A N 1
ATOM 608 C CA . ASP A 1 84 ? 3.664 5.193 -17.634 1.00 94.81 84 ASP A CA 1
ATOM 609 C C . ASP A 1 84 ? 2.461 6.058 -17.236 1.00 94.81 84 ASP A C 1
ATOM 611 O O . ASP A 1 84 ? 2.581 7.024 -16.481 1.00 94.81 84 ASP A O 1
ATOM 615 N N . THR A 1 85 ? 1.280 5.697 -17.737 1.00 94.50 85 THR A N 1
ATOM 616 C CA . THR A 1 85 ? 0.024 6.398 -17.437 1.00 94.50 85 THR A CA 1
ATOM 617 C C . THR A 1 85 ? -0.391 6.235 -15.980 1.00 94.50 85 THR A C 1
ATOM 619 O O . THR A 1 85 ? -1.047 7.116 -15.429 1.00 94.50 85 THR A O 1
ATOM 622 N N . ASN A 1 86 ? 0.017 5.129 -15.353 1.00 94.62 86 ASN A N 1
ATOM 623 C CA . ASN A 1 86 ? -0.270 4.802 -13.960 1.00 94.62 86 ASN A CA 1
ATOM 624 C C . ASN A 1 86 ? 0.927 5.118 -13.051 1.00 94.62 86 ASN A C 1
ATOM 626 O O . ASN A 1 86 ? 1.079 4.526 -11.980 1.00 94.62 86 ASN A O 1
ATOM 630 N N . ALA A 1 87 ? 1.806 6.032 -13.474 1.00 93.50 87 ALA A N 1
ATOM 631 C CA . ALA A 1 87 ? 2.944 6.434 -12.668 1.00 93.50 87 ALA A CA 1
ATOM 632 C C . ALA A 1 87 ? 2.488 6.996 -11.304 1.00 93.50 87 ALA A C 1
ATOM 634 O O . ALA A 1 87 ? 1.540 7.784 -11.238 1.00 93.50 87 ALA A O 1
ATOM 635 N N . PRO A 1 88 ? 3.180 6.648 -10.205 1.00 91.94 88 PRO A N 1
ATOM 636 C CA . PRO A 1 88 ? 2.924 7.226 -8.894 1.00 91.94 88 PRO A CA 1
ATOM 637 C C . PRO A 1 88 ? 3.126 8.745 -8.927 1.00 91.94 88 PRO A C 1
ATOM 639 O O . PRO A 1 88 ? 4.163 9.243 -9.370 1.00 91.94 88 PRO A O 1
ATOM 642 N N . GLN A 1 89 ? 2.129 9.482 -8.435 1.00 86.94 89 GLN A N 1
ATOM 643 C CA . GLN A 1 89 ? 2.117 10.943 -8.436 1.00 86.94 89 GLN A CA 1
ATOM 644 C C . GLN A 1 89 ? 2.370 11.498 -7.035 1.00 86.94 89 GLN A C 1
ATOM 646 O O . GLN A 1 89 ? 1.789 11.033 -6.052 1.00 86.94 89 GLN A O 1
ATOM 651 N N . LEU A 1 90 ? 3.204 12.535 -6.951 1.00 83.56 90 LEU A N 1
ATOM 652 C CA . LEU A 1 90 ? 3.350 13.335 -5.741 1.00 83.56 90 LEU A CA 1
ATOM 653 C C . LEU A 1 90 ? 2.339 14.482 -5.788 1.00 83.56 90 LEU A C 1
ATOM 655 O O . LEU A 1 90 ? 2.540 15.468 -6.493 1.00 83.56 90 LEU A O 1
ATOM 659 N N . LEU A 1 91 ? 1.251 14.342 -5.036 1.00 84.50 91 LEU A N 1
ATOM 660 C CA . LEU A 1 91 ? 0.272 15.409 -4.864 1.00 84.50 91 LEU A CA 1
ATOM 661 C C . LEU A 1 91 ? 0.755 16.337 -3.749 1.00 84.50 91 LEU A C 1
ATOM 663 O O . LEU A 1 91 ? 0.683 15.992 -2.569 1.00 84.50 91 LEU A O 1
ATOM 667 N N . LEU A 1 92 ? 1.287 17.496 -4.132 1.00 84.06 92 LEU A N 1
ATOM 668 C CA . LEU A 1 92 ? 1.684 18.531 -3.184 1.00 84.06 92 LEU A CA 1
ATOM 669 C C . LEU A 1 92 ? 0.449 19.267 -2.664 1.00 84.06 92 LEU A C 1
ATOM 671 O O . LEU A 1 92 ? -0.507 19.514 -3.405 1.00 84.06 92 LEU A O 1
ATOM 675 N N . ALA A 1 93 ? 0.470 19.637 -1.384 1.00 84.12 93 ALA A N 1
ATOM 676 C CA . ALA A 1 93 ? -0.539 20.542 -0.860 1.00 84.12 93 ALA A CA 1
ATOM 677 C C . ALA A 1 93 ? -0.415 21.910 -1.561 1.00 84.12 93 ALA A C 1
ATOM 679 O O . ALA A 1 93 ? 0.687 22.301 -1.945 1.00 84.12 93 ALA A O 1
ATOM 680 N N . PRO A 1 94 ? -1.497 22.702 -1.672 1.00 80.69 94 PRO A N 1
ATOM 681 C CA . PRO A 1 94 ? -1.438 24.020 -2.308 1.00 80.69 94 PRO A CA 1
ATOM 682 C C . PRO A 1 94 ? -0.441 25.002 -1.675 1.00 80.69 94 PRO A C 1
ATOM 684 O O . PRO A 1 94 ? -0.099 25.995 -2.295 1.00 80.69 94 PRO A O 1
ATOM 687 N N . ILE A 1 95 ? -0.007 24.783 -0.436 1.00 79.06 95 ILE A N 1
ATOM 688 C CA . ILE A 1 95 ? 1.021 25.618 0.207 1.00 79.06 95 ILE A CA 1
ATOM 689 C C . ILE A 1 95 ? 2.428 25.196 -0.242 1.00 79.06 95 ILE A C 1
ATOM 691 O O . ILE A 1 95 ? 3.315 26.039 -0.343 1.00 79.06 95 ILE A O 1
ATOM 695 N N . ASP A 1 96 ? 2.602 23.908 -0.538 1.00 78.19 96 ASP A N 1
ATOM 696 C CA . ASP A 1 96 ? 3.880 23.288 -0.892 1.00 78.19 96 ASP A CA 1
ATOM 697 C C . ASP A 1 96 ? 4.130 23.278 -2.404 1.00 78.19 96 ASP A C 1
ATOM 699 O O . ASP A 1 96 ? 5.257 23.079 -2.852 1.00 78.19 96 ASP A O 1
ATOM 703 N N . ASP A 1 97 ? 3.085 23.489 -3.205 1.00 79.44 97 ASP A N 1
ATOM 704 C CA . ASP A 1 97 ? 3.231 23.759 -4.627 1.00 79.44 97 ASP A CA 1
ATOM 705 C C . ASP A 1 97 ? 3.994 25.081 -4.801 1.00 79.44 97 ASP A C 1
ATOM 707 O O . ASP A 1 97 ? 3.525 26.142 -4.393 1.00 79.44 97 ASP A O 1
ATOM 711 N N . GLU A 1 98 ? 5.184 25.025 -5.399 1.00 69.50 98 GLU A N 1
ATOM 712 C CA . GLU A 1 98 ? 6.111 26.153 -5.535 1.00 69.50 98 GLU A CA 1
ATOM 713 C C . GLU A 1 98 ? 5.461 27.365 -6.225 1.00 69.50 98 GLU A C 1
ATOM 715 O O . GLU A 1 98 ? 5.756 28.523 -5.912 1.00 69.50 98 GLU A O 1
ATOM 720 N N . MET A 1 99 ? 4.526 27.111 -7.142 1.00 64.94 99 MET A N 1
ATOM 721 C CA . MET A 1 99 ? 3.776 28.160 -7.828 1.00 64.94 99 MET A CA 1
ATOM 722 C C . MET A 1 99 ? 2.726 28.798 -6.915 1.00 64.94 99 MET A C 1
ATOM 724 O O . MET A 1 99 ? 2.425 29.991 -7.022 1.00 64.94 99 MET A O 1
ATOM 728 N N . SER A 1 100 ? 2.205 28.015 -5.975 1.00 61.59 100 SER A N 1
ATOM 729 C CA . SER A 1 100 ? 1.184 28.438 -5.035 1.00 61.59 100 SER A CA 1
ATOM 730 C C . SER A 1 100 ? 1.729 29.045 -3.738 1.00 61.59 100 SER A C 1
ATOM 732 O O . SER A 1 100 ? 1.141 29.995 -3.211 1.00 61.59 100 SER A O 1
ATOM 734 N N . GLY A 1 101 ? 2.907 28.616 -3.296 1.00 60.59 101 GLY A N 1
ATOM 735 C CA . GLY A 1 101 ? 3.671 29.263 -2.234 1.00 60.59 101 GLY A CA 1
ATOM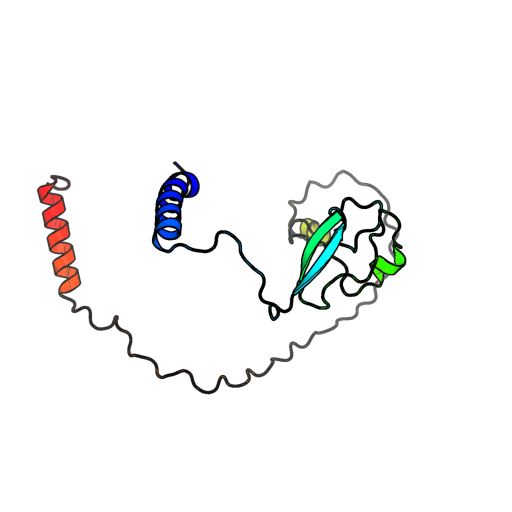 736 C C . GLY A 1 101 ? 4.088 30.689 -2.603 1.00 60.59 101 GLY A C 1
ATOM 737 O O . GLY A 1 101 ? 4.085 31.566 -1.746 1.00 60.59 101 GLY A O 1
ATOM 738 N N . LYS A 1 102 ? 4.345 30.983 -3.887 1.00 62.59 102 LYS A N 1
ATOM 739 C CA . LYS A 1 102 ? 4.695 32.342 -4.356 1.00 62.59 102 LYS A CA 1
ATOM 740 C C . LYS A 1 102 ? 3.518 33.333 -4.336 1.00 62.59 102 LYS A C 1
ATOM 742 O O . LYS A 1 102 ? 3.750 34.525 -4.162 1.00 62.59 102 LYS A O 1
ATOM 747 N N . LYS A 1 103 ? 2.263 32.874 -4.487 1.00 60.28 103 LYS A N 1
ATOM 748 C CA . LYS A 1 103 ? 1.060 33.746 -4.458 1.00 60.28 103 LYS A CA 1
ATOM 749 C C . LYS A 1 103 ? 0.542 34.051 -3.047 1.00 60.28 103 LYS A C 1
ATOM 751 O O . LYS A 1 103 ? -0.074 35.096 -2.860 1.00 60.28 103 LYS A O 1
ATOM 756 N N . TYR A 1 104 ? 0.772 33.164 -2.075 1.00 58.03 104 TYR A N 1
ATOM 757 C CA . TYR A 1 104 ? 0.278 33.321 -0.695 1.00 58.03 104 TYR A CA 1
ATOM 758 C C . TYR A 1 104 ? 1.382 33.363 0.367 1.00 58.03 104 TYR A C 1
ATOM 760 O O . TYR A 1 104 ? 1.091 33.567 1.545 1.00 58.03 104 TYR A O 1
ATOM 768 N N . GLY A 1 105 ? 2.643 33.187 -0.025 1.00 59.16 105 GLY A N 1
ATOM 769 C CA . GLY A 1 105 ? 3.788 33.384 0.849 1.00 59.16 105 GLY A CA 1
ATOM 770 C C . GLY A 1 105 ? 3.883 34.845 1.269 1.00 59.16 105 GLY A C 1
ATOM 771 O O . GLY A 1 105 ? 3.773 35.754 0.445 1.00 59.16 105 GLY A O 1
ATOM 772 N N . LEU A 1 106 ? 4.083 35.074 2.567 1.00 58.62 106 LEU A N 1
ATOM 773 C CA . LEU A 1 106 ? 4.444 36.385 3.095 1.00 58.62 106 LEU A CA 1
ATOM 774 C C . LEU A 1 106 ? 5.660 36.894 2.313 1.00 58.62 106 LEU A C 1
ATOM 776 O O . LEU A 1 106 ? 6.735 36.300 2.362 1.00 58.62 106 LEU A O 1
ATOM 780 N N . ARG A 1 107 ? 5.456 37.976 1.559 1.00 57.09 107 ARG A N 1
ATOM 781 C CA . ARG A 1 107 ? 6.484 38.678 0.793 1.00 57.09 107 ARG A CA 1
ATOM 782 C C . ARG A 1 107 ? 7.619 39.061 1.744 1.00 57.09 107 ARG A C 1
ATOM 784 O O . ARG A 1 107 ? 7.481 40.007 2.515 1.00 57.09 107 ARG A O 1
ATOM 791 N N . MET A 1 108 ? 8.724 38.320 1.701 1.00 51.09 108 MET A N 1
ATOM 792 C CA . MET A 1 108 ? 9.975 38.772 2.306 1.00 51.09 108 MET A CA 1
ATOM 793 C C . MET A 1 108 ? 10.399 40.082 1.616 1.00 51.09 108 MET A C 1
ATOM 795 O O . MET A 1 108 ? 10.127 40.254 0.420 1.00 51.09 108 MET A O 1
ATOM 799 N N . PRO A 1 109 ? 10.992 41.039 2.353 1.00 41.47 109 PRO A N 1
ATOM 800 C CA . PRO A 1 109 ? 11.368 42.338 1.804 1.00 41.47 109 PRO A CA 1
ATOM 801 C C . PRO A 1 109 ? 12.338 42.185 0.616 1.00 41.47 109 PRO A C 1
ATOM 803 O O . PRO A 1 109 ? 13.142 41.252 0.598 1.00 41.47 109 PRO A O 1
ATOM 806 N N . PRO A 1 110 ? 12.263 43.075 -0.391 1.00 40.97 110 PRO A N 1
ATOM 807 C CA . PRO A 1 110 ? 13.084 42.978 -1.591 1.00 40.97 110 PRO A CA 1
ATOM 808 C C . PRO A 1 110 ? 14.525 43.368 -1.243 1.00 40.97 110 PRO A C 1
ATOM 810 O O . PRO A 1 110 ? 14.756 44.468 -0.745 1.00 40.97 110 PRO A O 1
ATOM 813 N N . GLY A 1 111 ? 15.486 42.475 -1.478 1.00 45.25 111 GLY A N 1
ATOM 814 C CA . GLY A 1 111 ? 16.895 42.783 -1.209 1.00 45.25 111 GLY A CA 1
ATOM 815 C C . GLY A 1 111 ? 17.898 41.635 -1.309 1.00 45.25 111 GLY A C 1
ATOM 816 O O . GLY A 1 111 ? 19.020 41.797 -0.851 1.00 45.25 111 GLY A O 1
ATOM 817 N N . VAL A 1 112 ? 17.530 40.490 -1.885 1.00 41.91 112 VAL A N 1
ATOM 818 C CA . VAL A 1 112 ? 18.500 39.475 -2.322 1.00 41.91 112 VAL A CA 1
ATOM 819 C C . VAL A 1 112 ? 18.107 39.040 -3.722 1.00 41.91 112 VAL A C 1
ATOM 821 O O . VAL A 1 112 ? 17.257 38.183 -3.948 1.00 41.91 112 VAL A O 1
ATOM 824 N N . GLU A 1 113 ? 18.655 39.803 -4.650 1.00 39.22 113 GLU A N 1
ATOM 825 C CA . GLU A 1 113 ? 18.738 39.535 -6.069 1.00 39.22 113 GLU A CA 1
ATOM 826 C C . GLU A 1 113 ? 19.677 38.347 -6.312 1.00 39.22 113 GLU A C 1
ATOM 828 O O . GLU A 1 113 ? 20.855 38.417 -5.988 1.00 39.22 113 GLU A O 1
ATOM 833 N N . ASP A 1 114 ? 19.159 37.269 -6.901 1.00 34.06 114 ASP A N 1
ATOM 834 C CA . ASP A 1 114 ? 19.975 36.398 -7.740 1.00 34.06 114 ASP A CA 1
ATOM 835 C C . ASP A 1 114 ? 19.491 36.567 -9.176 1.00 34.06 114 ASP A C 1
ATOM 837 O O . ASP A 1 114 ? 18.350 36.273 -9.545 1.00 34.06 114 ASP A O 1
ATOM 841 N N . ALA A 1 115 ? 20.388 37.163 -9.951 1.00 32.09 115 ALA A N 1
ATOM 842 C CA . ALA A 1 115 ? 20.255 37.467 -11.354 1.00 32.09 115 ALA A CA 1
ATOM 843 C C . ALA A 1 115 ? 20.264 36.183 -12.192 1.00 32.09 115 ALA A C 1
ATOM 845 O O . ALA A 1 115 ? 21.111 35.309 -12.016 1.00 32.09 115 ALA A O 1
ATOM 846 N N . GLY A 1 116 ? 19.351 36.110 -13.159 1.00 29.91 116 GLY A N 1
ATOM 847 C CA . GLY A 1 116 ? 19.355 35.052 -14.166 1.00 29.91 116 GLY A CA 1
ATOM 848 C C . GLY A 1 116 ? 18.032 34.891 -14.901 1.00 29.91 116 GLY A C 1
ATOM 849 O O . GLY A 1 116 ? 17.548 33.774 -15.038 1.00 29.91 116 GLY A O 1
ATOM 850 N N . ALA A 1 117 ? 17.422 35.993 -15.344 1.00 30.83 117 ALA A N 1
ATOM 851 C CA . ALA A 1 117 ? 16.269 35.959 -16.236 1.00 30.83 117 ALA A CA 1
ATOM 852 C C . ALA A 1 117 ? 16.677 36.493 -17.614 1.00 30.83 117 ALA A C 1
ATOM 854 O O . ALA A 1 117 ? 16.767 37.702 -17.806 1.00 30.83 117 ALA A O 1
ATOM 855 N N . GLU A 1 118 ? 16.870 35.595 -18.579 1.00 30.45 118 GLU A N 1
ATOM 856 C CA . GLU A 1 118 ? 16.603 35.921 -19.978 1.00 30.45 118 GLU A CA 1
ATOM 857 C C . GLU A 1 118 ? 15.198 35.420 -20.313 1.00 30.45 118 GLU A C 1
ATOM 859 O O . GLU A 1 118 ? 14.905 34.226 -20.374 1.00 30.45 118 GLU A O 1
ATOM 864 N N . SER A 1 119 ? 14.298 36.387 -20.448 1.00 35.56 119 SER A N 1
ATOM 865 C CA . SER A 1 119 ? 12.955 36.238 -20.989 1.00 35.56 119 SER A CA 1
ATOM 866 C C . SER A 1 119 ? 13.011 35.893 -22.472 1.00 35.56 119 SER A C 1
ATOM 868 O O . SER A 1 119 ? 13.830 36.486 -23.166 1.00 35.56 119 SER A O 1
ATOM 870 N N . ILE A 1 120 ? 12.048 35.115 -22.977 1.00 31.02 120 ILE A N 1
ATOM 871 C CA . ILE A 1 120 ? 11.373 35.436 -24.244 1.00 31.02 120 ILE A CA 1
ATOM 872 C C . ILE A 1 120 ? 10.033 34.676 -24.362 1.00 31.02 120 ILE A C 1
ATOM 874 O O . ILE A 1 120 ? 9.970 33.457 -24.450 1.00 31.02 120 ILE A O 1
ATOM 878 N N . LEU A 1 121 ? 8.978 35.501 -24.352 1.00 31.84 121 LEU A N 1
ATOM 879 C CA . LEU A 1 121 ? 7.739 35.458 -25.138 1.00 31.84 121 LEU A CA 1
ATOM 880 C C . LEU A 1 121 ? 6.699 34.348 -24.885 1.00 31.84 121 LEU A C 1
ATOM 882 O O . LEU A 1 121 ? 6.789 33.217 -25.349 1.00 31.84 121 LEU A O 1
ATOM 886 N N . THR A 1 122 ? 5.601 34.780 -24.260 1.00 32.56 122 THR A N 1
ATOM 887 C CA 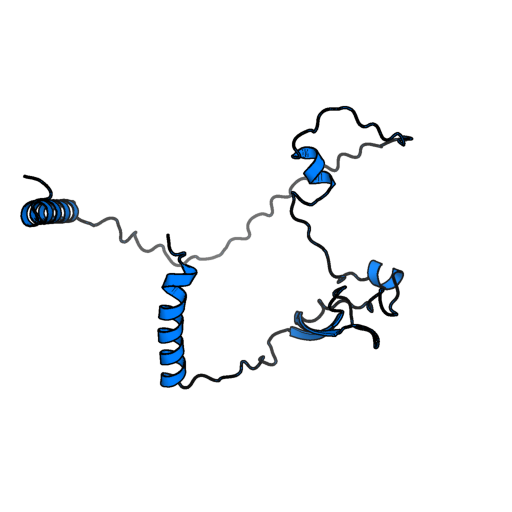. THR A 1 122 ? 4.256 34.220 -24.426 1.00 32.56 122 THR A CA 1
ATOM 888 C C . THR A 1 122 ? 3.794 34.340 -25.883 1.00 32.56 122 THR A C 1
ATOM 890 O O . THR A 1 122 ? 4.125 35.309 -26.571 1.00 32.56 122 THR A O 1
ATOM 893 N N . PRO A 1 123 ? 2.961 33.401 -26.354 1.00 33.06 123 PRO A N 1
ATOM 894 C CA . PRO A 1 123 ? 1.630 33.844 -26.777 1.00 33.06 123 PRO A CA 1
ATOM 895 C C . PRO A 1 123 ? 0.501 33.368 -25.865 1.00 33.06 123 PRO A C 1
ATOM 897 O O . PRO A 1 123 ? 0.441 32.237 -25.397 1.00 33.06 123 PRO A O 1
ATOM 900 N N . LYS A 1 124 ? -0.407 34.312 -25.645 1.00 42.81 124 LYS A N 1
ATOM 901 C CA . LYS A 1 124 ? -1.698 34.203 -24.984 1.00 42.81 124 LYS A CA 1
ATOM 902 C C . LYS A 1 124 ? -2.606 33.254 -25.775 1.00 42.81 124 LYS A C 1
ATOM 904 O O . LYS A 1 124 ? -2.944 33.564 -26.912 1.00 42.81 124 LYS A O 1
ATOM 909 N N . GLU A 1 125 ? -3.064 32.171 -25.154 1.00 34.81 125 GLU A N 1
ATOM 910 C CA . GLU A 1 125 ? -4.241 31.436 -25.621 1.00 34.81 125 GLU A CA 1
ATOM 911 C C . GLU A 1 125 ? -5.213 31.271 -24.446 1.00 34.81 125 GLU A C 1
ATOM 913 O O . GLU A 1 125 ? -5.044 30.448 -23.547 1.00 34.81 125 GLU A O 1
ATOM 918 N N . GLU A 1 126 ? -6.208 32.160 -24.413 1.00 41.28 126 GLU A N 1
ATOM 919 C CA . GLU A 1 126 ? -7.385 32.051 -23.555 1.00 41.28 126 GLU A CA 1
ATOM 920 C C . GLU A 1 126 ? -8.187 30.823 -23.990 1.00 41.28 126 GLU A C 1
ATOM 922 O O . GLU A 1 126 ? -9.086 30.908 -24.827 1.00 41.28 126 GLU A O 1
ATOM 927 N N . ILE A 1 127 ? -7.906 29.667 -23.394 1.00 34.69 127 ILE A N 1
ATOM 928 C CA . ILE A 1 127 ? -8.851 28.555 -23.448 1.00 34.69 127 ILE A CA 1
ATOM 929 C C . ILE A 1 127 ? -9.921 28.849 -22.402 1.00 34.69 127 ILE A C 1
ATOM 931 O O . ILE A 1 127 ? -9.819 28.493 -21.229 1.00 34.69 127 ILE A O 1
ATOM 935 N N . GLN A 1 128 ? -10.973 29.534 -22.849 1.00 37.69 128 GLN A N 1
ATOM 936 C CA . GLN A 1 128 ? -12.253 29.546 -22.162 1.00 37.69 128 GLN A CA 1
ATOM 937 C C . GLN A 1 128 ? -12.756 28.101 -22.088 1.00 37.69 128 GLN A C 1
ATOM 939 O O . GLN A 1 128 ? -13.425 27.610 -23.001 1.00 37.69 128 GLN A O 1
ATOM 944 N N . THR A 1 129 ? -12.477 27.394 -20.994 1.00 33.25 129 THR A N 1
ATOM 945 C CA . THR A 1 129 ? -13.238 26.193 -20.658 1.00 33.25 129 THR A CA 1
ATOM 946 C C . THR A 1 129 ? -14.642 26.636 -20.279 1.00 33.25 129 THR A C 1
ATOM 948 O O . THR A 1 129 ? -14.959 26.882 -19.116 1.00 33.25 129 THR A O 1
ATOM 951 N N . LYS A 1 130 ? -15.494 26.757 -21.303 1.00 32.62 130 LYS A N 1
ATOM 952 C CA . LYS A 1 130 ? -16.949 26.696 -21.194 1.00 32.62 130 LYS A CA 1
ATOM 953 C C . LYS A 1 130 ? -17.256 25.466 -20.347 1.00 32.62 130 LYS A C 1
ATOM 955 O O . LYS A 1 130 ? -17.170 24.337 -20.828 1.00 32.62 130 LYS A O 1
ATOM 960 N N . ILE A 1 131 ? -17.586 25.692 -19.080 1.00 42.28 131 ILE A N 1
ATOM 961 C CA . ILE A 1 131 ? -18.157 24.674 -18.210 1.00 42.28 131 ILE A CA 1
ATOM 962 C C . ILE A 1 131 ? -19.459 24.265 -18.896 1.00 42.28 131 ILE A C 1
ATOM 964 O O . ILE A 1 131 ? -20.468 24.969 -18.822 1.00 42.28 131 ILE A O 1
ATOM 968 N N . LYS A 1 132 ? -19.433 23.156 -19.639 1.00 38.59 132 LYS A N 1
ATOM 969 C CA . LYS A 1 132 ? -20.663 22.474 -20.018 1.00 38.59 132 LYS A CA 1
ATOM 970 C C . LYS A 1 132 ? -21.277 22.043 -18.696 1.00 38.59 132 LYS A C 1
ATOM 972 O O . LYS A 1 132 ? -20.790 21.105 -18.075 1.00 38.59 132 LYS A O 1
ATOM 977 N N . LYS A 1 133 ? -22.305 22.775 -18.254 1.00 37.72 133 LYS A N 1
ATOM 978 C CA . LYS A 1 133 ? -23.284 22.282 -17.287 1.00 37.72 133 LYS A CA 1
ATOM 979 C C . LYS A 1 133 ? -23.675 20.890 -17.762 1.00 37.72 133 LYS A C 1
ATOM 981 O O . LYS A 1 133 ? -24.381 20.755 -18.761 1.00 37.72 133 LYS A O 1
ATOM 986 N N . THR A 1 134 ? -23.165 19.867 -17.093 1.00 37.84 134 THR A N 1
ATOM 987 C CA . THR A 1 134 ? -23.749 18.544 -17.180 1.00 37.84 134 THR A CA 1
ATOM 988 C C . THR A 1 134 ? -25.144 18.692 -16.598 1.00 37.84 134 THR A C 1
ATOM 990 O O . THR A 1 134 ? -25.339 19.089 -15.450 1.00 37.84 134 THR A O 1
ATOM 993 N N . ILE A 1 135 ? -26.122 18.506 -17.474 1.00 44.78 135 ILE A N 1
ATOM 994 C CA . ILE A 1 135 ? -27.525 18.372 -17.119 1.00 44.78 135 ILE A CA 1
ATOM 995 C C . ILE A 1 135 ? -27.576 17.249 -16.073 1.00 44.78 135 ILE A C 1
ATOM 997 O O . ILE A 1 135 ? -27.058 16.165 -16.358 1.00 44.78 135 ILE A O 1
ATOM 1001 N N . PRO A 1 136 ? -28.106 17.488 -14.862 1.00 40.88 136 PRO A N 1
ATOM 1002 C CA . PRO A 1 136 ? -28.279 16.425 -13.888 1.00 40.88 136 PRO A CA 1
ATOM 1003 C C . PRO A 1 136 ? -29.231 15.401 -14.500 1.00 40.88 136 PRO A C 1
ATOM 1005 O O . PRO A 1 136 ? -30.387 15.721 -14.772 1.00 40.88 136 PRO A O 1
ATOM 1008 N N . LEU A 1 137 ? -28.731 14.196 -14.775 1.00 48.75 137 LEU A N 1
ATOM 1009 C CA . LEU A 1 137 ? -29.594 13.068 -15.089 1.00 48.75 137 LEU A CA 1
ATOM 1010 C C . LEU A 1 137 ? -30.486 12.853 -13.861 1.00 48.75 137 LEU A C 1
ATOM 1012 O O . LEU A 1 137 ? -29.977 12.710 -12.748 1.00 48.75 137 LEU A O 1
ATOM 1016 N N . GLU A 1 138 ? -31.799 12.911 -14.071 1.00 48.28 138 GLU A N 1
ATOM 1017 C CA . GLU A 1 138 ? -32.826 12.656 -13.066 1.00 48.28 138 GLU A CA 1
ATOM 1018 C C . GLU A 1 138 ? -32.491 11.409 -12.241 1.00 48.28 138 GLU A C 1
ATOM 1020 O O . GLU A 1 138 ? -32.501 10.283 -12.738 1.00 48.28 138 GLU A O 1
ATOM 1025 N N . LEU A 1 139 ? -32.250 11.614 -10.947 1.00 48.88 139 LEU A N 1
ATOM 1026 C CA . LEU A 1 139 ? -32.422 10.576 -9.942 1.00 48.88 139 LEU A CA 1
ATOM 1027 C C . LEU A 1 139 ? -33.919 10.263 -9.868 1.00 48.88 139 LEU A C 1
ATOM 1029 O O . LEU A 1 139 ? -34.679 10.924 -9.159 1.00 48.88 139 LEU A O 1
ATOM 1033 N N . THR A 1 140 ? -34.362 9.269 -10.630 1.00 47.91 140 THR A N 1
ATOM 1034 C CA . THR A 1 140 ? -35.720 8.749 -10.511 1.00 47.91 140 THR A CA 1
ATOM 1035 C C . THR A 1 140 ? -35.920 8.102 -9.138 1.00 47.91 140 THR A C 1
ATOM 1037 O O . THR A 1 140 ? -35.303 7.087 -8.827 1.00 47.91 140 THR A O 1
ATOM 1040 N N . LYS A 1 141 ? -36.853 8.706 -8.386 1.00 45.09 141 LYS A N 1
ATOM 1041 C CA . LYS A 1 141 ? -37.559 8.262 -7.167 1.00 45.09 141 LYS A CA 1
ATOM 1042 C C . LYS A 1 141 ? -36.742 8.116 -5.878 1.00 45.09 141 LYS A C 1
ATOM 1044 O O . LYS A 1 141 ? -36.309 7.038 -5.488 1.00 45.09 141 LYS A O 1
ATOM 1049 N N . VAL A 1 142 ? -36.693 9.228 -5.147 1.00 45.78 142 VAL A N 1
ATOM 1050 C CA . VAL A 1 142 ? -36.565 9.258 -3.683 1.00 45.78 142 VAL A CA 1
ATOM 1051 C C . VAL A 1 142 ? -37.864 8.684 -3.079 1.00 45.78 142 VAL A C 1
ATOM 1053 O O . VAL A 1 142 ? -38.935 9.124 -3.503 1.00 45.78 142 VAL A O 1
ATOM 1056 N N . PRO A 1 143 ? -37.821 7.713 -2.146 1.00 52.62 143 PRO A N 1
ATOM 1057 C CA . PRO A 1 143 ? -38.989 7.334 -1.349 1.00 52.62 143 PRO A CA 1
ATOM 1058 C C . PRO A 1 143 ? -39.523 8.542 -0.570 1.00 52.62 143 PRO A C 1
ATOM 1060 O O . PRO A 1 143 ? -38.738 9.378 -0.125 1.00 52.62 143 PRO A O 1
ATOM 1063 N N . ASP A 1 144 ? -40.847 8.646 -0.467 1.00 51.62 144 ASP A N 1
ATOM 1064 C CA . ASP A 1 144 ? -41.556 9.807 0.072 1.00 51.62 144 ASP A CA 1
ATOM 1065 C C . ASP A 1 144 ? -40.954 10.349 1.375 1.00 51.62 144 ASP A C 1
ATOM 1067 O O . ASP A 1 144 ? -40.578 9.609 2.282 1.00 51.62 144 ASP A O 1
ATOM 1071 N N . LYS A 1 145 ? -40.873 11.684 1.450 1.00 50.16 145 LYS A N 1
ATOM 1072 C CA . LYS A 1 145 ? -40.502 12.420 2.659 1.00 50.16 145 LYS A CA 1
ATOM 1073 C C . LYS A 1 145 ? -41.457 12.040 3.789 1.00 50.16 145 LYS A C 1
ATOM 1075 O O . LYS A 1 145 ? -42.612 12.465 3.778 1.00 50.16 145 LYS A O 1
ATOM 1080 N N . ASP A 1 146 ? -40.946 11.344 4.796 1.00 59.25 146 ASP A N 1
ATOM 1081 C CA . ASP A 1 146 ? -41.581 11.329 6.109 1.00 59.25 146 ASP A CA 1
ATOM 1082 C C . ASP A 1 146 ? -41.761 12.781 6.598 1.00 59.25 146 ASP A C 1
ATOM 1084 O O . ASP A 1 146 ? -40.836 13.598 6.470 1.00 59.25 146 ASP A O 1
ATOM 1088 N N . PRO A 1 147 ? -42.931 13.153 7.145 1.00 55.41 147 PRO A N 1
ATOM 1089 C CA . PRO A 1 147 ? -43.094 14.455 7.764 1.00 55.41 147 PRO A CA 1
ATOM 1090 C C . PRO A 1 147 ? -42.150 14.563 8.968 1.00 55.41 147 PRO A C 1
ATOM 1092 O O . PRO A 1 147 ? -42.107 13.689 9.831 1.00 55.41 147 PRO A O 1
ATOM 1095 N N . ASN A 1 148 ? -41.391 15.659 8.991 1.00 54.75 148 ASN A N 1
ATOM 1096 C CA . ASN A 1 148 ? -40.448 16.062 10.032 1.00 54.75 148 ASN A CA 1
ATOM 1097 C C . ASN A 1 148 ? -40.900 15.624 11.447 1.00 54.75 148 ASN A C 1
ATOM 1099 O O . ASN A 1 148 ? -41.906 16.137 11.946 1.00 54.75 148 ASN A O 1
ATOM 1103 N N . PRO A 1 149 ? -40.147 14.767 12.163 1.00 56.41 149 PRO A N 1
ATOM 1104 C CA . PRO A 1 149 ? -40.521 14.318 13.508 1.00 56.41 149 PRO A CA 1
ATOM 1105 C C . PRO A 1 149 ? -40.362 15.418 14.577 1.00 56.41 149 PRO A C 1
ATOM 1107 O O . PRO A 1 149 ? -40.615 15.182 15.756 1.00 56.41 149 PRO A O 1
ATOM 1110 N N . TYR A 1 150 ? -39.947 16.626 14.183 1.00 52.97 150 TYR A N 1
ATOM 1111 C CA . TYR A 1 150 ? -39.641 17.736 15.085 1.00 52.97 150 TYR A CA 1
ATOM 1112 C C . TYR A 1 150 ? -40.754 18.785 15.218 1.00 52.97 150 TYR A C 1
ATOM 1114 O O . TYR A 1 150 ? -40.620 19.692 16.032 1.00 52.97 150 TYR A O 1
ATOM 1122 N N . GLU A 1 151 ? -41.871 18.677 14.493 1.00 59.16 151 GLU A N 1
ATOM 1123 C CA . GLU A 1 151 ? -42.927 19.709 14.539 1.00 59.16 151 GLU A CA 1
ATOM 1124 C C . GLU A 1 151 ? -43.944 19.550 15.681 1.00 59.16 151 GLU A C 1
ATOM 1126 O O . GLU A 1 151 ? -44.878 20.341 15.797 1.00 59.16 151 GLU A O 1
ATOM 1131 N N . LYS A 1 152 ? -43.779 18.559 16.564 1.00 57.38 152 LYS A N 1
ATOM 1132 C CA . LYS A 1 152 ? -44.698 18.350 17.696 1.00 57.38 152 LYS A CA 1
ATOM 1133 C C . LYS A 1 152 ? -43.991 18.068 19.016 1.00 57.38 152 LYS A C 1
ATOM 1135 O O . LYS A 1 152 ? -44.413 17.187 19.754 1.00 57.38 152 LYS A O 1
ATOM 1140 N N . LYS A 1 153 ? -42.965 18.842 19.370 1.00 53.75 153 LYS A N 1
ATOM 1141 C CA . LYS A 1 153 ? -42.733 19.065 20.803 1.00 53.75 153 LYS A CA 1
ATOM 1142 C C . LYS A 1 153 ? -43.687 20.157 21.231 1.00 53.75 153 LYS A C 1
ATOM 1144 O O . LYS A 1 153 ? -43.574 21.305 20.807 1.00 53.75 153 LYS A O 1
ATOM 1149 N N . SER A 1 154 ? -44.727 19.763 21.958 1.00 56.34 154 SER A N 1
ATOM 1150 C CA . SER A 1 154 ? -45.687 20.724 22.481 1.00 56.34 154 SER A CA 1
ATOM 1151 C C . SER A 1 154 ? -44.922 21.761 23.309 1.00 56.34 154 SER A C 1
ATOM 1153 O O . SER A 1 154 ? -44.018 21.413 24.064 1.00 56.34 154 SER A O 1
ATOM 1155 N N . LYS A 1 155 ? -45.287 23.038 23.181 1.00 59.66 155 LYS A N 1
ATOM 1156 C CA . LYS A 1 155 ? -44.686 24.186 23.889 1.00 59.66 155 LYS A CA 1
ATOM 1157 C C . LYS A 1 155 ? -44.602 24.016 25.425 1.00 59.66 155 LYS A C 1
ATOM 1159 O O . LYS A 1 155 ? -43.988 24.837 26.100 1.00 59.66 155 LYS A O 1
ATOM 1164 N N . ASN A 1 156 ? -45.236 22.978 25.977 1.00 62.62 156 ASN A N 1
ATOM 1165 C CA . ASN A 1 156 ? -45.171 22.598 27.384 1.00 62.62 156 ASN A CA 1
ATOM 1166 C C . ASN A 1 156 ? -43.896 21.829 27.761 1.00 62.62 156 ASN A C 1
ATOM 1168 O O . ASN A 1 156 ? -43.392 22.060 28.853 1.00 62.62 156 ASN A O 1
ATOM 1172 N N . GLU A 1 157 ? -43.324 20.996 26.885 1.00 67.56 157 GLU A N 1
ATOM 1173 C CA . GLU A 1 157 ? -42.141 20.182 27.235 1.00 67.56 157 GLU A CA 1
ATOM 1174 C C . GLU A 1 157 ? -40.904 21.045 27.534 1.00 67.56 157 GLU A C 1
ATOM 1176 O O . GLU A 1 157 ? -40.102 20.719 28.407 1.00 67.56 157 GLU A O 1
ATOM 1181 N N . GLU A 1 158 ? -40.763 22.177 26.841 1.00 72.75 158 GLU A N 1
ATOM 1182 C CA . GLU A 1 158 ? -39.674 23.132 27.074 1.00 72.75 158 GLU A CA 1
ATOM 1183 C C . GLU A 1 158 ? -39.823 23.854 28.420 1.00 72.75 158 GLU A C 1
ATOM 1185 O O . GLU A 1 158 ? -38.834 24.058 29.120 1.00 72.75 158 GLU A O 1
ATOM 1190 N N . LYS A 1 159 ? -41.057 24.184 28.821 1.00 77.62 159 LYS A N 1
ATOM 1191 C CA . LYS A 1 159 ? -41.329 24.806 30.125 1.00 77.62 159 LYS A CA 1
ATOM 1192 C C . LYS A 1 159 ? -41.111 23.832 31.277 1.00 77.62 159 LYS A C 1
ATOM 1194 O O . LYS A 1 159 ? -40.473 24.188 32.257 1.00 77.62 159 LYS A O 1
ATOM 1199 N N . GLU A 1 160 ? -41.563 22.589 31.127 1.00 81.00 160 GLU A N 1
ATOM 1200 C CA . GLU A 1 160 ? -41.353 21.543 32.135 1.00 81.00 160 GLU A CA 1
ATOM 1201 C C . GLU A 1 160 ? -39.865 21.220 32.347 1.00 81.00 160 GLU A C 1
ATOM 1203 O O . GLU A 1 160 ? -39.445 20.877 33.455 1.00 81.00 160 GLU A O 1
ATOM 1208 N N . MET A 1 161 ? -39.055 21.326 31.289 1.00 80.00 161 MET A N 1
ATOM 1209 C CA . MET A 1 161 ? -37.599 21.183 31.368 1.00 80.00 161 MET A CA 1
ATOM 1210 C C . MET A 1 161 ? -36.944 22.358 32.105 1.00 80.00 161 MET A C 1
ATOM 1212 O O . MET A 1 161 ? -36.065 22.128 32.937 1.00 80.00 161 MET A O 1
ATOM 1216 N N . GLU A 1 162 ? -37.380 23.590 31.839 1.00 84.25 162 GLU A N 1
ATOM 1217 C CA . GLU A 1 162 ? -36.865 24.796 32.502 1.00 84.25 162 GLU A CA 1
ATOM 1218 C C . GLU A 1 162 ? -37.229 24.828 33.995 1.00 84.25 162 GLU A C 1
ATOM 1220 O O . GLU A 1 162 ? -36.368 25.093 34.835 1.00 84.25 162 GLU A O 1
ATOM 1225 N N . ASP A 1 163 ? -38.459 24.458 34.357 1.00 88.25 163 ASP A N 1
ATOM 1226 C CA . ASP A 1 163 ? -38.897 24.411 35.758 1.00 88.25 163 ASP A CA 1
ATOM 1227 C C . ASP A 1 163 ? -38.077 23.388 36.567 1.00 88.25 163 ASP A C 1
ATOM 1229 O O . ASP A 1 163 ? -37.573 23.693 37.652 1.00 88.25 163 ASP A O 1
ATOM 1233 N N . LYS A 1 164 ? -37.838 22.195 36.003 1.00 88.94 164 LYS A N 1
ATOM 1234 C CA . LYS A 1 164 ? -36.957 21.182 36.616 1.00 88.94 164 LYS A CA 1
ATOM 1235 C C . LYS A 1 164 ? -35.516 21.664 36.740 1.00 88.94 164 LYS A C 1
ATOM 1237 O O . LYS A 1 164 ? -34.837 21.337 37.715 1.00 88.94 164 LYS A O 1
ATOM 1242 N N . TYR A 1 165 ? -35.026 22.418 35.762 1.00 87.56 165 TYR A N 1
ATOM 1243 C CA . TYR A 1 165 ? -33.684 22.985 35.806 1.00 87.56 165 TYR A CA 1
ATOM 1244 C C . TYR A 1 165 ? -33.547 24.005 36.947 1.00 87.56 165 TYR A C 1
ATOM 1246 O O . TYR A 1 165 ? -32.600 23.924 37.734 1.00 87.56 165 TYR A O 1
ATOM 1254 N N . GLN A 1 166 ? -34.535 24.885 37.120 1.00 89.56 166 GLN A N 1
ATOM 1255 C CA . GLN A 1 166 ? -34.584 25.865 38.211 1.00 89.56 166 GLN A CA 1
ATOM 1256 C C . GLN A 1 166 ? -34.661 25.197 39.595 1.00 89.56 166 GLN A C 1
ATOM 1258 O O . GLN A 1 166 ? -33.963 25.607 40.527 1.00 89.56 166 GLN A O 1
ATOM 1263 N N . GLU A 1 167 ? -35.454 24.132 39.739 1.00 89.44 167 GLU A N 1
ATOM 1264 C CA . GLU A 1 167 ? -35.522 23.346 40.979 1.00 89.44 167 GLU A CA 1
ATOM 1265 C C . GLU A 1 167 ? -34.176 22.719 41.349 1.00 89.44 167 GLU A C 1
ATOM 1267 O O . GLU A 1 167 ? -33.772 22.745 42.516 1.00 89.44 167 GLU A O 1
ATOM 1272 N N . LEU A 1 168 ? -33.452 22.174 40.367 1.00 89.00 168 LEU A N 1
ATOM 1273 C CA . LEU A 1 168 ? -32.129 21.597 40.598 1.00 89.00 168 LEU A CA 1
ATOM 1274 C C . LEU A 1 168 ? -31.127 22.668 41.035 1.00 89.00 168 LEU A C 1
ATOM 1276 O O . LEU A 1 168 ? -30.358 22.437 41.969 1.00 89.00 168 LEU A O 1
ATOM 1280 N N . LEU A 1 169 ? -31.163 23.849 40.425 1.00 87.50 169 LEU A N 1
ATOM 1281 C CA . LEU A 1 169 ? -30.283 24.958 40.793 1.00 87.50 169 LEU A CA 1
ATOM 1282 C C . LEU A 1 169 ? -30.505 25.423 42.239 1.00 87.50 169 LEU A C 1
ATOM 1284 O O . LEU A 1 169 ? -29.526 25.597 42.970 1.00 87.50 169 LEU A O 1
ATOM 1288 N N . ARG A 1 170 ? -31.765 25.520 42.684 1.00 87.75 170 ARG A N 1
ATOM 1289 C CA . ARG A 1 170 ? -32.102 25.803 44.093 1.00 87.75 170 ARG A CA 1
ATOM 1290 C C . ARG A 1 170 ? -31.670 24.669 45.024 1.00 87.75 170 ARG A C 1
ATOM 1292 O O . ARG A 1 170 ? -31.070 24.914 46.068 1.00 87.75 170 ARG A O 1
ATOM 1299 N N . LYS A 1 171 ? -31.912 23.410 44.638 1.00 86.12 171 LYS A N 1
ATOM 1300 C CA . LYS A 1 171 ? -31.543 22.223 45.433 1.00 86.12 171 LYS A CA 1
ATOM 1301 C C . LYS A 1 171 ? -30.041 22.144 45.707 1.00 86.12 171 LYS A C 1
ATOM 1303 O O . LYS A 1 171 ? -29.641 21.730 46.794 1.00 86.12 171 LYS A O 1
ATOM 1308 N N . TYR A 1 172 ? -29.219 22.543 44.740 1.00 86.12 172 TYR A N 1
ATOM 1309 C CA . TYR A 1 172 ? -27.762 22.555 44.871 1.00 86.12 172 TYR A CA 1
ATOM 1310 C C . TYR A 1 172 ? -27.190 23.905 45.336 1.00 86.12 172 TYR A C 1
ATOM 1312 O O . TYR A 1 172 ? -25.969 24.046 45.364 1.00 86.12 172 TYR A O 1
ATOM 1320 N N . LYS A 1 173 ? -28.038 24.867 45.741 1.00 78.44 173 LYS A N 1
ATOM 1321 C CA . LYS A 1 173 ? -27.643 26.213 46.207 1.00 78.44 173 LYS A CA 1
ATOM 1322 C C . LYS A 1 173 ? -26.726 26.950 45.222 1.00 78.44 173 LYS A C 1
ATOM 1324 O O . LYS A 1 173 ? -25.772 27.611 45.618 1.00 78.44 173 LYS A O 1
ATOM 1329 N N . ILE A 1 174 ? -26.979 26.771 43.926 1.00 73.81 174 ILE A N 1
ATOM 1330 C CA . ILE A 1 174 ? -26.241 27.458 42.855 1.00 73.81 174 ILE A CA 1
ATOM 1331 C C . ILE A 1 174 ? -26.823 28.861 42.635 1.00 73.81 174 ILE A C 1
ATOM 1333 O O . ILE A 1 174 ? -26.129 29.761 42.169 1.00 73.81 174 ILE A O 1
ATOM 1337 N N . ILE A 1 175 ? -28.093 29.040 42.992 1.00 65.56 175 ILE A N 1
ATOM 1338 C CA . ILE A 1 175 ? -28.823 30.304 42.978 1.00 65.56 175 ILE A CA 1
ATOM 1339 C C . ILE A 1 175 ? -29.611 30.351 44.296 1.00 65.56 175 ILE A C 1
ATOM 1341 O O . ILE A 1 175 ? -30.165 29.316 44.683 1.00 65.56 175 ILE A O 1
ATOM 1345 N N . ASP A 1 176 ? -29.596 31.496 44.985 1.00 58.22 176 ASP A N 1
ATOM 1346 C CA . ASP A 1 176 ? -30.320 31.726 46.250 1.00 58.22 176 ASP A CA 1
ATOM 1347 C C . ASP A 1 176 ? -31.849 31.751 46.060 1.00 58.22 176 ASP A C 1
ATOM 1349 O O . ASP A 1 176 ? -32.328 32.376 45.082 1.00 58.22 176 ASP A O 1
#

Foldseek 3Di:
DDDPCVVVVVVVCVVVVVVCVVVVDDPDDDDDPPNQKDWAKAAPVFRAGEDPQGPIDIDIDRPPLHWPWYDCVGPTPPVSLVVTPSGDDDDDDLCRPPVSVVVPPDDDDPDDDDDDDDDDDDDDDPPPPPPPPPDPDDPPDDDDDDPDPPPDPPPVVVVVVVVVVVVVCVVVVVDD

Radius of gyration: 30.79 Å; chains: 1; bounding box: 66×58×73 Å

Sequence (176 aa):
KKTGSIAALPVWKSFVSYAVKELKLPTTFTLPPDAGVESVRVCKKTGFIASTSCPATTILLPMGQAPTAMCPWHGGSVAAARLDTNAPQLLLAPIDDEMSGKKYGLRMPPGVEDAGAESILTPKEEIQTKIKKTIPLELTKVPDKDPNPYEKKSKNEEKEMEDKYQELLRKYKIID